Protein AF-A0A9Q7F8N1-F1 (afdb_monomer)

Nearest PDB structures (foldseek):
  8s5n-assembly1_M  TM=3.203E-01  e=2.160E+00  Homo sapiens
  1rr7-assembly1_A  TM=3.253E-01  e=6.322E+00  Muvirus mu

Radius of gyration: 14.94 Å; Cα contacts (8 Å, |Δi|>4): 74; chains: 1; bounding box: 40×26×37 Å

pLDDT: mean 81.51, std 12.5, range [52.47, 95.31]

Secondary structure (DSSP, 8-state):
-HHHHHH-TT--HHHHHHHHHHHHHHHHHH-GGGSTTHHHHHHHH-TTS---PPPHHHHHHHHHT--HHHHHHHHHHHHHS-HHHHHHT----

Solvent-accessible surface area (backbone atoms only — not comparable to full-atom values): 5407 Å² total; per-residue (Å²): 107,75,59,62,58,70,56,44,88,84,60,51,76,47,57,44,8,43,51,39,24,53,50,47,53,54,47,41,72,76,39,54,66,68,32,88,67,46,34,59,48,45,54,70,77,42,69,84,60,86,77,84,71,76,50,72,38,54,52,50,14,70,71,52,79,46,56,44,66,58,48,48,51,28,22,50,48,32,68,70,50,55,68,71,60,46,53,68,70,56,70,81,129

Mean predicted aligned error: 7.22 Å

Foldseek 3Di:
DLLVVLQDPPDDLLNNLQSLLVLVVVVCVVCVCLDPPNVVVCCVPVVVDPPPDDHSLRVSCVSRVHHSVSSVVSNVCSVPPDVVVSVVVPDDD

Sequence (93 aa):
MIDENLMRAELSASERAVQTARRKAIYLELHPETAAGVAGAIAKHFATDNLSTASFASETANATGKDERTVRRDAERGEKVIPEVMTMITTRA

Structure (mmCIF, N/CA/C/O backbone):
data_AF-A0A9Q7F8N1-F1
#
_entry.id   AF-A0A9Q7F8N1-F1
#
loop_
_atom_site.group_PDB
_atom_site.id
_atom_site.type_symbol
_atom_site.label_atom_id
_atom_site.label_alt_id
_atom_site.label_comp_id
_atom_site.label_asym_id
_atom_site.label_entity_id
_atom_site.label_seq_id
_atom_site.pdbx_PDB_ins_code
_atom_site.Cartn_x
_atom_site.Cartn_y
_atom_site.Cartn_z
_atom_site.occupancy
_atom_site.B_iso_or_equiv
_atom_site.auth_seq_id
_atom_site.auth_comp_id
_atom_site.auth_asym_id
_atom_site.auth_atom_id
_atom_site.pdbx_PDB_model_num
ATOM 1 N N . MET A 1 1 ? -14.565 1.965 -6.027 1.00 56.31 1 MET A N 1
ATOM 2 C CA . MET A 1 1 ? -13.114 1.743 -6.282 1.00 56.31 1 MET A CA 1
ATOM 3 C C . MET A 1 1 ? -12.456 1.181 -5.010 1.00 56.31 1 MET A C 1
ATOM 5 O O . MET A 1 1 ? -12.953 1.507 -3.939 1.00 56.31 1 MET A O 1
ATOM 9 N N . ILE A 1 2 ? -11.399 0.347 -5.054 1.00 59.44 2 ILE A N 1
ATOM 10 C CA . ILE A 1 2 ? -10.741 -0.151 -3.810 1.00 59.44 2 ILE A CA 1
ATOM 11 C C . ILE A 1 2 ? -10.125 1.007 -3.005 1.00 59.44 2 ILE A C 1
ATOM 13 O O . ILE A 1 2 ? -10.188 1.006 -1.779 1.00 59.44 2 ILE A O 1
ATOM 17 N N . ASP A 1 3 ? -9.628 2.035 -3.693 1.00 56.97 3 ASP A N 1
ATOM 18 C CA . ASP A 1 3 ? -9.087 3.254 -3.074 1.00 56.97 3 ASP A CA 1
ATOM 19 C C . ASP A 1 3 ? -10.111 4.065 -2.313 1.00 56.97 3 ASP A C 1
ATOM 21 O O . ASP A 1 3 ? -9.872 4.492 -1.191 1.00 56.97 3 ASP A O 1
ATOM 25 N N . GLU A 1 4 ? -11.286 4.220 -2.906 1.00 58.97 4 GLU A N 1
ATOM 26 C CA . GLU A 1 4 ? -12.415 4.893 -2.283 1.00 58.97 4 GLU A CA 1
ATOM 27 C C . GLU A 1 4 ? -12.854 4.165 -1.006 1.00 58.97 4 GLU A C 1
ATOM 29 O O . GLU A 1 4 ? -13.156 4.801 -0.001 1.00 58.97 4 GLU A O 1
ATOM 34 N N . ASN A 1 5 ? -12.799 2.827 -0.997 1.00 57.88 5 ASN A N 1
ATOM 35 C CA . ASN A 1 5 ? -13.032 2.058 0.220 1.00 57.88 5 ASN A CA 1
ATOM 36 C C . ASN A 1 5 ? -11.888 2.218 1.235 1.00 57.88 5 ASN A C 1
ATOM 38 O O . ASN A 1 5 ? -12.180 2.363 2.414 1.00 57.88 5 ASN A O 1
ATOM 42 N N . LEU A 1 6 ? -10.616 2.241 0.816 1.00 59.44 6 LEU A N 1
ATOM 43 C CA . LEU A 1 6 ? -9.444 2.458 1.688 1.00 59.44 6 LEU A CA 1
ATOM 44 C C . LEU A 1 6 ? -9.379 3.861 2.316 1.00 59.44 6 LEU A C 1
ATOM 46 O O . LEU A 1 6 ? -8.740 4.027 3.365 1.00 59.44 6 LEU A O 1
ATOM 50 N N . MET A 1 7 ? -10.006 4.844 1.666 1.00 62.66 7 MET A N 1
ATOM 51 C CA . MET A 1 7 ? -10.136 6.231 2.119 1.00 62.66 7 MET A CA 1
ATOM 52 C C . MET A 1 7 ? -11.351 6.473 3.028 1.00 62.66 7 MET A C 1
ATOM 54 O O . MET A 1 7 ? -11.415 7.515 3.679 1.00 62.66 7 MET A O 1
ATOM 58 N N . ARG A 1 8 ? -12.307 5.537 3.124 1.00 62.84 8 ARG A N 1
ATOM 59 C CA . ARG A 1 8 ? -13.454 5.681 4.036 1.00 62.84 8 ARG A CA 1
ATOM 60 C C . ARG A 1 8 ? -13.011 5.600 5.501 1.00 62.84 8 ARG A C 1
ATOM 62 O O . ARG A 1 8 ? -12.259 4.706 5.889 1.00 62.84 8 ARG A O 1
ATOM 69 N N . ALA A 1 9 ? -13.523 6.526 6.315 1.00 61.16 9 ALA A N 1
ATOM 70 C CA . ALA A 1 9 ? -13.163 6.693 7.727 1.00 61.16 9 ALA A CA 1
ATOM 71 C C . ALA A 1 9 ? -13.603 5.528 8.639 1.00 61.16 9 ALA 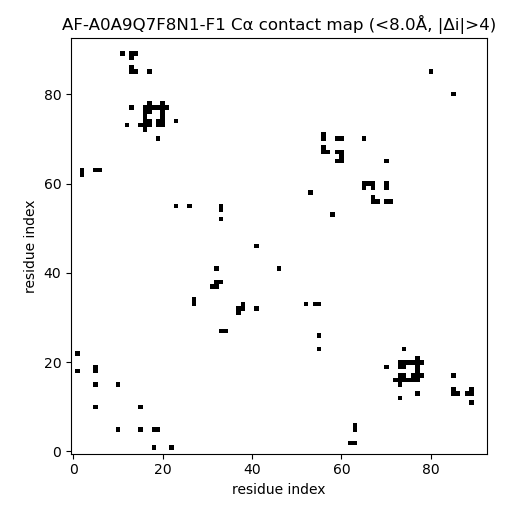A C 1
ATOM 73 O O . ALA A 1 9 ? -13.108 5.405 9.754 1.00 61.16 9 ALA A O 1
ATOM 74 N N . GLU A 1 10 ? -14.504 4.663 8.171 1.00 69.25 10 G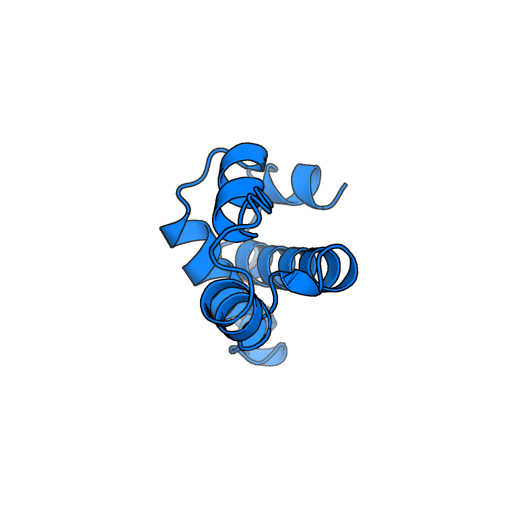LU A N 1
ATOM 75 C CA . GLU A 1 10 ? -15.172 3.640 8.990 1.00 69.25 10 GLU A CA 1
ATOM 76 C C . GLU A 1 10 ? -14.464 2.273 9.004 1.00 69.25 10 GLU A C 1
ATOM 78 O O . GLU A 1 10 ? -14.983 1.318 9.576 1.00 69.25 10 GLU A O 1
ATOM 83 N N . LEU A 1 11 ? -13.284 2.142 8.385 1.00 75.50 11 LEU A N 1
ATOM 84 C CA . LEU A 1 11 ? -12.551 0.873 8.392 1.00 75.50 11 LEU A CA 1
ATOM 85 C C . LEU A 1 11 ? -11.826 0.628 9.715 1.00 75.50 11 LEU A C 1
ATOM 87 O O . LEU A 1 11 ? -10.903 1.363 10.087 1.00 75.50 11 LEU A O 1
ATOM 91 N N . SER A 1 12 ? -12.134 -0.506 10.341 1.00 84.94 12 SER A N 1
ATOM 92 C CA . SER A 1 12 ? -11.289 -1.083 11.384 1.00 84.94 12 SER A CA 1
ATOM 93 C C . SER A 1 12 ? -9.883 -1.409 10.850 1.00 84.94 12 SER A C 1
ATOM 95 O O . SER A 1 12 ? -9.621 -1.478 9.642 1.00 84.94 12 SER A O 1
ATOM 97 N N . ALA A 1 13 ? -8.930 -1.616 11.762 1.00 85.25 13 ALA A N 1
ATOM 98 C CA . ALA A 1 13 ? -7.556 -1.946 11.385 1.00 85.25 13 ALA A CA 1
ATOM 99 C C . ALA A 1 13 ? -7.451 -3.272 10.604 1.00 85.25 13 ALA A C 1
ATOM 101 O O . ALA A 1 13 ? -6.618 -3.382 9.702 1.00 85.25 13 ALA A O 1
ATOM 102 N N . SER A 1 14 ? -8.298 -4.254 10.919 1.00 85.38 14 SER A N 1
ATOM 103 C CA . SER A 1 14 ? -8.358 -5.548 10.234 1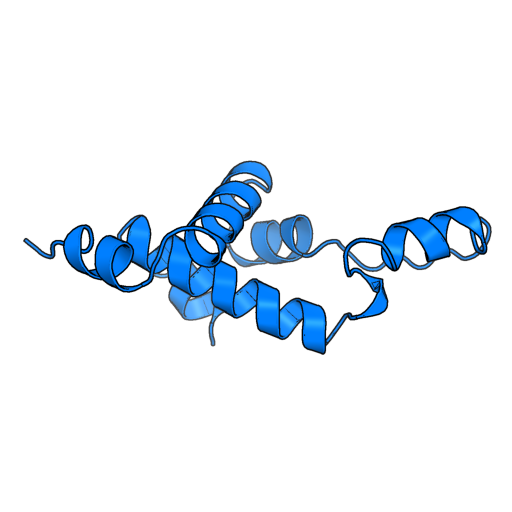.00 85.38 14 SER A CA 1
ATOM 104 C C . SER A 1 14 ? -8.954 -5.426 8.833 1.00 85.38 14 SER A C 1
ATOM 106 O O . SER A 1 14 ? -8.345 -5.905 7.877 1.00 85.38 14 SER A O 1
ATOM 108 N N . GLU A 1 15 ? -10.080 -4.725 8.672 1.00 85.00 15 GLU A N 1
ATOM 109 C CA . GLU A 1 15 ? -10.688 -4.503 7.351 1.00 85.00 15 GLU A CA 1
ATOM 110 C C . GLU A 1 15 ? -9.738 -3.727 6.426 1.00 85.00 15 GLU A C 1
ATOM 112 O O . GLU A 1 15 ? -9.607 -4.050 5.243 1.00 85.00 15 GLU A O 1
ATOM 117 N N . ARG A 1 16 ? -9.018 -2.733 6.964 1.00 88.94 16 ARG A N 1
ATOM 118 C CA . ARG A 1 16 ? -7.999 -1.998 6.206 1.00 88.94 16 ARG A CA 1
ATOM 119 C C . ARG A 1 16 ? -6.861 -2.907 5.750 1.00 88.94 16 ARG A C 1
ATOM 121 O O . ARG A 1 16 ? -6.458 -2.818 4.594 1.00 88.94 16 ARG A O 1
ATOM 128 N N . ALA A 1 17 ? -6.360 -3.781 6.617 1.00 90.31 17 ALA A N 1
ATOM 129 C CA . ALA A 1 17 ? -5.316 -4.737 6.258 1.00 90.31 17 ALA A CA 1
ATOM 130 C C . ALA A 1 17 ? -5.769 -5.698 5.145 1.00 90.31 17 ALA A C 1
ATOM 132 O O . ALA A 1 17 ? -5.074 -5.833 4.138 1.00 90.31 17 ALA A O 1
ATOM 133 N N . VAL A 1 18 ? -6.974 -6.272 5.257 1.00 88.62 18 VAL A N 1
ATOM 134 C CA . VAL A 1 18 ? -7.556 -7.148 4.222 1.00 88.62 18 VAL A CA 1
ATOM 135 C C . VAL A 1 18 ? -7.688 -6.418 2.882 1.00 88.62 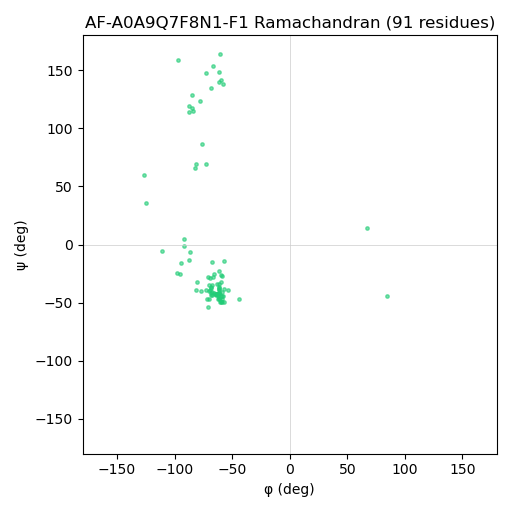18 VAL A C 1
ATOM 13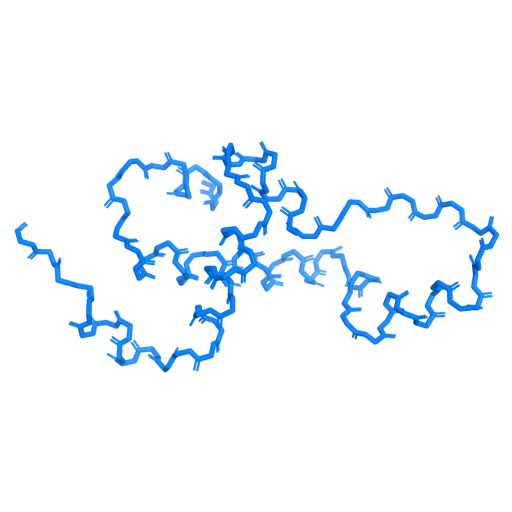7 O O . VAL A 1 18 ? -7.268 -6.931 1.844 1.00 88.62 18 VAL A O 1
ATOM 140 N N . GLN A 1 19 ? -8.223 -5.195 2.882 1.00 88.88 19 GLN A N 1
ATOM 141 C CA . GLN A 1 19 ? -8.364 -4.423 1.646 1.00 88.88 19 GLN A CA 1
ATOM 142 C C . GLN A 1 19 ? -7.021 -3.990 1.053 1.00 88.88 19 GLN A C 1
ATOM 144 O O . GLN A 1 19 ? -6.873 -3.981 -0.167 1.00 88.88 19 GLN A O 1
ATOM 149 N N . THR A 1 20 ? -6.030 -3.680 1.891 1.00 91.69 20 THR A N 1
ATOM 150 C CA . THR A 1 20 ? -4.685 -3.304 1.431 1.00 91.69 20 THR A CA 1
ATOM 151 C C . THR A 1 20 ? -3.979 -4.496 0.782 1.00 91.69 20 THR A C 1
ATOM 153 O O . THR A 1 20 ? -3.372 -4.339 -0.275 1.00 91.69 20 THR A O 1
ATOM 156 N N . ALA A 1 21 ? -4.113 -5.700 1.349 1.00 92.31 21 ALA A N 1
ATOM 157 C CA . ALA A 1 21 ? -3.609 -6.931 0.737 1.00 92.31 21 ALA A CA 1
ATOM 158 C C . ALA A 1 21 ? -4.299 -7.233 -0.604 1.00 92.31 21 ALA A C 1
ATOM 160 O O . ALA A 1 21 ? -3.627 -7.524 -1.592 1.00 92.31 21 ALA A O 1
ATOM 161 N N . ARG A 1 22 ? -5.627 -7.066 -0.688 1.00 91.69 22 ARG A N 1
ATOM 162 C CA . ARG A 1 22 ? -6.354 -7.212 -1.960 1.00 91.69 22 ARG A CA 1
ATOM 163 C C . ARG A 1 22 ? -5.895 -6.199 -3.011 1.00 91.69 22 ARG A C 1
ATOM 165 O O . ARG A 1 22 ? -5.719 -6.568 -4.169 1.00 91.69 22 ARG A O 1
ATOM 172 N N . ARG A 1 23 ? -5.677 -4.937 -2.620 1.00 92.62 23 ARG A N 1
ATOM 173 C CA . ARG A 1 23 ? -5.120 -3.909 -3.513 1.00 92.62 23 ARG A CA 1
ATOM 174 C C . ARG A 1 23 ? -3.746 -4.323 -4.033 1.00 92.62 23 ARG A C 1
ATOM 176 O O . ARG A 1 23 ? -3.491 -4.189 -5.222 1.00 92.62 23 ARG A O 1
ATOM 183 N N . LYS A 1 24 ? -2.887 -4.848 -3.154 1.00 93.50 24 LYS A N 1
ATOM 184 C CA . LYS A 1 24 ? -1.542 -5.310 -3.511 1.00 93.50 24 LYS A CA 1
ATOM 185 C C . LYS A 1 24 ? -1.569 -6.443 -4.531 1.00 93.50 24 LYS A C 1
ATOM 187 O O . LYS A 1 24 ? -0.782 -6.404 -5.469 1.00 93.50 24 LYS A O 1
ATOM 192 N N . ALA A 1 25 ? -2.479 -7.405 -4.382 1.00 92.75 25 ALA A N 1
ATOM 193 C CA . ALA A 1 25 ? -2.640 -8.488 -5.350 1.00 92.75 25 ALA A CA 1
ATOM 194 C C . ALA A 1 25 ? -2.965 -7.948 -6.755 1.00 92.75 25 ALA A C 1
ATOM 196 O O . ALA A 1 25 ? -2.261 -8.268 -7.705 1.00 92.75 25 ALA A O 1
ATOM 197 N N . ILE A 1 26 ? -3.944 -7.043 -6.864 1.00 92.50 26 ILE A N 1
ATOM 198 C CA . ILE A 1 26 ? -4.321 -6.413 -8.144 1.00 92.50 26 ILE A CA 1
ATOM 199 C C . ILE A 1 26 ? -3.173 -5.573 -8.709 1.00 92.50 26 ILE A C 1
ATOM 201 O O . ILE A 1 26 ? -2.880 -5.635 -9.897 1.00 92.50 26 ILE A O 1
ATOM 205 N N . TYR A 1 27 ? -2.494 -4.801 -7.861 1.00 92.50 27 TYR A N 1
ATOM 206 C CA . TYR A 1 27 ? -1.336 -4.022 -8.284 1.00 92.50 27 TYR A CA 1
ATOM 207 C C . TYR A 1 27 ? -0.236 -4.925 -8.868 1.00 92.50 27 TYR A C 1
ATOM 209 O O . TYR A 1 27 ? 0.342 -4.580 -9.888 1.00 92.50 27 TYR A O 1
ATOM 217 N N . LEU A 1 28 ? 0.034 -6.094 -8.276 1.00 93.38 28 LEU A N 1
ATOM 218 C CA . LEU A 1 28 ? 1.031 -7.037 -8.797 1.00 93.38 28 LEU A CA 1
ATOM 219 C C . LEU A 1 28 ? 0.587 -7.738 -10.090 1.00 93.38 28 LEU A C 1
ATOM 221 O O . LEU A 1 28 ? 1.443 -8.105 -10.889 1.00 93.38 28 LEU A O 1
ATOM 225 N N . GLU A 1 29 ? -0.718 -7.908 -10.313 1.00 92.75 29 GLU A N 1
ATOM 226 C CA . GLU A 1 29 ? -1.253 -8.370 -11.603 1.00 92.75 29 GLU A CA 1
ATOM 227 C C . GLU A 1 29 ? -1.060 -7.316 -12.706 1.00 92.75 29 GLU A C 1
ATOM 229 O O . GLU A 1 29 ? -0.758 -7.669 -13.844 1.00 92.75 29 GLU A O 1
ATOM 234 N N . LEU A 1 30 ? -1.204 -6.030 -12.368 1.00 90.88 30 LEU A N 1
ATOM 235 C CA . LEU A 1 30 ? -1.029 -4.907 -13.298 1.00 90.88 30 LEU A CA 1
ATOM 236 C C . LEU A 1 30 ? 0.442 -4.524 -13.520 1.00 90.88 30 LEU A C 1
ATOM 238 O O . LEU A 1 30 ? 0.796 -4.082 -14.611 1.00 90.88 30 LEU A O 1
ATOM 242 N N . HIS A 1 31 ? 1.280 -4.701 -12.498 1.00 90.44 31 HIS A N 1
ATOM 243 C CA . HIS A 1 31 ? 2.692 -4.316 -12.467 1.00 90.44 31 HIS A CA 1
ATOM 244 C C . HIS A 1 31 ? 3.590 -5.502 -12.079 1.00 90.44 31 HIS A C 1
ATOM 246 O O . HIS A 1 31 ? 4.295 -5.442 -11.056 1.00 90.44 31 HIS A O 1
ATOM 252 N N . PRO A 1 32 ? 3.581 -6.606 -12.849 1.00 91.25 32 PRO A N 1
ATOM 253 C CA . PRO A 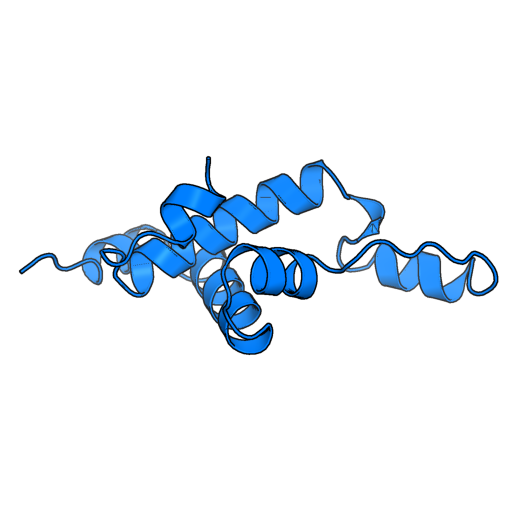1 32 ? 4.348 -7.808 -12.523 1.00 91.25 32 PRO A CA 1
ATOM 254 C C . PRO A 1 32 ? 5.860 -7.548 -12.432 1.00 91.25 32 PRO A C 1
ATOM 256 O O . PRO A 1 32 ? 6.561 -8.222 -11.677 1.00 91.25 32 PRO A O 1
ATOM 259 N N . GLU A 1 33 ? 6.373 -6.535 -13.133 1.00 89.06 33 GLU A N 1
ATOM 260 C CA . GLU A 1 33 ? 7.769 -6.093 -13.086 1.00 89.06 33 GLU A CA 1
ATOM 261 C C . GLU A 1 33 ? 8.204 -5.605 -11.698 1.00 89.06 33 GLU A C 1
ATOM 263 O O . GLU A 1 33 ? 9.386 -5.642 -11.357 1.00 89.06 33 GLU A O 1
ATOM 268 N N . THR A 1 34 ? 7.246 -5.190 -10.868 1.00 90.19 34 THR A N 1
ATOM 269 C CA . THR A 1 34 ? 7.502 -4.686 -9.514 1.00 90.19 34 THR A CA 1
ATOM 270 C C . THR A 1 34 ? 7.438 -5.778 -8.442 1.00 90.19 34 THR A C 1
ATOM 272 O O . THR A 1 34 ? 7.695 -5.512 -7.264 1.00 90.19 34 THR A O 1
ATOM 275 N N . ALA A 1 35 ? 7.138 -7.023 -8.832 1.00 89.31 35 ALA A N 1
ATOM 276 C CA . ALA A 1 35 ? 7.113 -8.160 -7.925 1.00 89.31 35 ALA A CA 1
ATOM 277 C C . ALA A 1 35 ? 8.490 -8.420 -7.292 1.00 89.31 35 ALA A C 1
ATOM 279 O O . ALA A 1 35 ? 9.550 -8.213 -7.896 1.00 89.31 35 ALA A O 1
ATOM 280 N N . ALA A 1 36 ? 8.481 -8.923 -6.055 1.00 85.88 36 ALA A N 1
ATOM 281 C CA . ALA A 1 36 ? 9.705 -9.314 -5.366 1.00 85.88 36 ALA A CA 1
ATOM 282 C C . ALA A 1 36 ? 10.465 -10.381 -6.177 1.00 85.88 36 ALA A C 1
ATOM 284 O O . ALA A 1 36 ? 9.870 -11.297 -6.738 1.00 85.88 36 ALA A O 1
ATOM 285 N N . GLY A 1 37 ? 11.790 -10.254 -6.256 1.00 85.50 37 GLY A N 1
ATOM 286 C CA . GLY A 1 37 ? 12.634 -11.107 -7.101 1.00 85.50 37 GLY A CA 1
ATOM 287 C C . GLY A 1 37 ? 12.723 -10.629 -8.554 1.00 85.50 37 GLY A C 1
ATOM 288 O O . GLY A 1 37 ? 13.833 -10.529 -9.071 1.00 85.50 37 GLY A O 1
ATOM 289 N N . VAL A 1 38 ? 11.603 -10.232 -9.169 1.00 85.62 38 VAL A N 1
ATOM 290 C CA . VAL A 1 38 ? 11.576 -9.673 -10.535 1.00 85.62 38 VAL A CA 1
ATOM 291 C C . VAL A 1 38 ? 12.187 -8.277 -10.554 1.00 85.62 38 VAL A C 1
ATOM 293 O O . VAL A 1 38 ? 13.173 -8.058 -11.250 1.00 85.62 38 VAL A O 1
ATOM 296 N N . ALA A 1 39 ? 11.702 -7.369 -9.705 1.00 84.25 39 ALA A N 1
ATOM 297 C CA . ALA A 1 39 ? 12.229 -6.007 -9.610 1.00 84.25 39 ALA A CA 1
ATOM 298 C C . ALA A 1 39 ? 13.735 -5.991 -9.292 1.00 84.25 39 ALA A C 1
ATOM 300 O O . ALA A 1 39 ? 14.499 -5.207 -9.848 1.00 84.25 39 ALA A O 1
ATOM 301 N N . GLY A 1 40 ? 14.182 -6.907 -8.425 1.00 82.50 40 GLY A N 1
ATOM 302 C CA . GLY A 1 40 ? 15.597 -7.060 -8.087 1.00 82.50 40 GLY A CA 1
ATOM 303 C C . GLY A 1 40 ? 16.440 -7.593 -9.248 1.00 82.50 40 GLY A C 1
ATOM 304 O O . GLY A 1 40 ? 17.580 -7.166 -9.413 1.00 82.50 40 GLY A O 1
ATOM 305 N N . ALA A 1 41 ? 15.899 -8.507 -10.057 1.00 84.81 41 ALA A N 1
ATOM 306 C CA . ALA A 1 41 ? 16.558 -8.978 -11.271 1.00 84.81 41 ALA A CA 1
ATOM 307 C C . ALA A 1 41 ? 16.625 -7.869 -12.331 1.00 84.81 41 ALA A C 1
ATOM 309 O O . ALA A 1 41 ? 17.689 -7.651 -12.908 1.00 84.81 41 ALA A O 1
ATOM 310 N N . ILE A 1 42 ? 15.536 -7.117 -12.523 1.00 81.81 42 ILE A N 1
ATOM 311 C CA . ILE A 1 42 ? 15.489 -5.987 -13.457 1.00 81.81 42 ILE A CA 1
ATOM 312 C C . ILE A 1 42 ? 16.527 -4.934 -13.066 1.00 81.81 42 ILE A C 1
ATOM 314 O O . ILE A 1 42 ? 17.364 -4.576 -13.887 1.00 81.81 42 ILE A O 1
ATOM 318 N N . ALA A 1 43 ? 16.564 -4.522 -11.797 1.00 80.81 43 ALA A N 1
ATOM 319 C CA . ALA A 1 43 ? 17.537 -3.544 -11.314 1.00 80.81 43 ALA A CA 1
ATOM 320 C C . ALA A 1 43 ? 18.997 -4.000 -11.491 1.00 80.81 43 ALA A C 1
ATOM 322 O O . ALA A 1 43 ? 19.879 -3.175 -11.708 1.00 80.81 43 ALA A O 1
ATOM 323 N N . LYS A 1 44 ? 19.269 -5.309 -11.405 1.00 82.44 44 LYS A N 1
ATOM 324 C CA . LYS A 1 44 ? 20.615 -5.869 -11.605 1.00 82.44 44 LYS A CA 1
ATOM 325 C C . LYS A 1 44 ? 21.023 -5.948 -13.074 1.00 82.44 44 LYS A C 1
ATOM 327 O O . LYS A 1 44 ? 22.188 -5.715 -13.380 1.00 82.44 44 LYS A O 1
ATOM 332 N N . HIS A 1 45 ? 20.102 -6.322 -13.961 1.00 82.00 45 HIS A N 1
ATOM 333 C CA . HIS A 1 45 ? 20.407 -6.600 -15.369 1.00 82.00 45 HIS A CA 1
ATOM 334 C C . HIS A 1 45 ? 20.173 -5.406 -16.301 1.00 82.00 45 HIS A C 1
ATOM 336 O O . HIS A 1 45 ? 20.832 -5.312 -17.330 1.00 82.00 45 HIS A O 1
ATOM 342 N N . PHE A 1 46 ? 19.288 -4.484 -15.923 1.00 75.00 46 PHE A N 1
ATOM 343 C CA . PHE A 1 46 ? 18.855 -3.341 -16.727 1.00 75.00 46 PHE A CA 1
ATOM 344 C C . PHE A 1 46 ? 19.058 -2.020 -15.972 1.00 75.00 46 PHE A C 1
ATOM 346 O O . PHE A 1 46 ? 18.265 -1.096 -16.099 1.00 75.00 46 PHE A O 1
ATOM 353 N N . ALA A 1 47 ? 20.132 -1.909 -15.179 1.00 65.19 47 ALA A N 1
ATOM 354 C CA . ALA A 1 47 ? 20.418 -0.750 -14.319 1.00 65.19 47 ALA A CA 1
ATOM 355 C C . ALA A 1 47 ? 20.504 0.604 -15.063 1.00 65.19 47 ALA A C 1
ATOM 357 O O . ALA A 1 47 ? 20.528 1.655 -14.428 1.00 65.19 47 ALA A O 1
ATOM 358 N N . THR A 1 48 ? 20.598 0.583 -16.396 1.00 64.62 48 THR A N 1
ATOM 359 C CA . THR A 1 48 ? 20.663 1.764 -17.270 1.00 64.62 48 THR A CA 1
ATOM 360 C C . THR A 1 48 ? 19.294 2.181 -17.823 1.00 64.62 48 T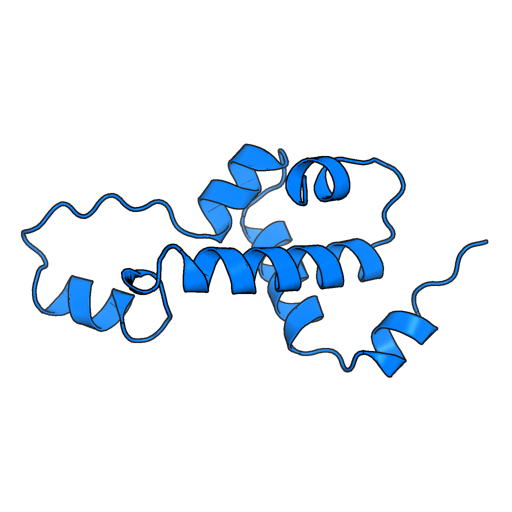HR A C 1
ATOM 362 O O . THR A 1 48 ? 19.160 3.309 -18.292 1.00 64.62 48 THR A O 1
ATOM 365 N N . ASP A 1 49 ? 18.280 1.311 -17.746 1.00 63.03 49 ASP A N 1
ATOM 366 C CA . ASP A 1 49 ? 16.911 1.629 -18.149 1.00 63.03 49 ASP A CA 1
ATOM 367 C C . ASP A 1 49 ? 16.174 2.310 -16.991 1.00 63.03 49 ASP A C 1
ATOM 369 O O . ASP A 1 49 ? 15.953 1.732 -15.926 1.00 63.03 49 ASP A O 1
ATOM 373 N N . ASN A 1 50 ? 15.759 3.560 -17.208 1.00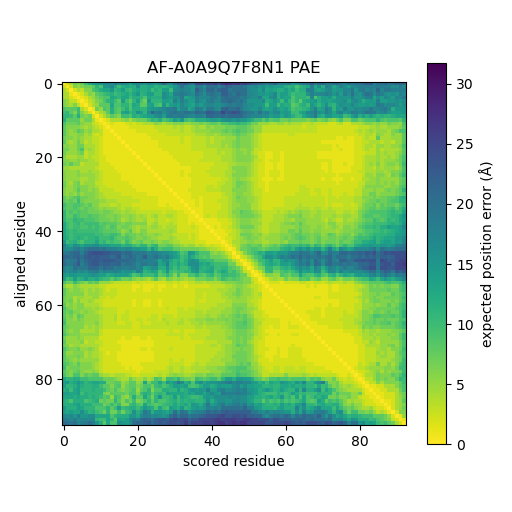 55.84 50 ASN A N 1
ATOM 374 C CA . ASN A 1 50 ? 14.896 4.304 -16.289 1.00 55.84 50 ASN A CA 1
ATOM 375 C C . ASN A 1 50 ? 13.456 3.754 -16.334 1.00 55.84 50 ASN A C 1
ATOM 377 O O . ASN A 1 50 ? 12.539 4.424 -16.811 1.00 55.84 50 ASN A O 1
ATOM 381 N N . LEU A 1 51 ? 13.227 2.541 -15.824 1.00 59.69 51 LEU A N 1
ATOM 382 C CA . LEU A 1 51 ? 11.876 2.077 -15.502 1.00 59.69 51 LEU A CA 1
ATOM 383 C C . LEU A 1 51 ? 11.420 2.754 -14.201 1.00 59.69 51 LEU A C 1
ATOM 385 O O . LEU A 1 51 ? 11.592 2.234 -13.101 1.00 59.69 51 LEU A O 1
ATOM 389 N N . SER A 1 52 ? 10.851 3.953 -14.321 1.00 58.12 52 SER A N 1
ATOM 390 C CA . SER A 1 52 ? 10.235 4.659 -13.194 1.00 58.12 52 SER A CA 1
ATOM 391 C C . SER A 1 52 ? 8.805 4.159 -12.957 1.00 58.12 52 SER A C 1
ATOM 393 O O . SER A 1 52 ? 7.847 4.915 -13.125 1.00 58.12 52 SER A O 1
ATOM 395 N N . THR A 1 53 ? 8.642 2.897 -12.556 1.00 66.94 53 THR A N 1
ATOM 396 C CA . THR A 1 53 ? 7.365 2.421 -11.999 1.00 66.94 53 THR A CA 1
ATOM 397 C C . THR A 1 53 ? 7.367 2.692 -10.493 1.00 66.94 53 THR A C 1
ATOM 399 O O . THR A 1 53 ? 8.244 2.214 -9.770 1.00 66.94 53 THR A O 1
ATOM 402 N N . ALA A 1 54 ? 6.417 3.494 -10.001 1.00 78.69 54 ALA A N 1
ATOM 403 C CA . ALA A 1 54 ? 6.279 3.747 -8.567 1.00 78.69 54 ALA A CA 1
ATOM 404 C C . ALA A 1 54 ? 5.982 2.432 -7.834 1.00 78.69 54 ALA A C 1
ATOM 406 O O . ALA A 1 54 ? 5.215 1.619 -8.328 1.00 78.69 54 ALA A O 1
ATOM 407 N N . SER A 1 55 ? 6.574 2.209 -6.658 1.00 89.75 55 SER A N 1
ATOM 408 C CA . SER A 1 55 ? 6.294 0.986 -5.895 1.00 89.75 55 SER A CA 1
ATOM 409 C C . SER A 1 55 ? 4.847 0.954 -5.390 1.00 89.75 55 SER A C 1
ATOM 411 O O . SER A 1 55 ? 4.283 2.004 -5.074 1.00 89.75 55 SER A O 1
ATOM 413 N N . PHE A 1 56 ? 4.295 -0.249 -5.178 1.00 92.94 56 PHE A N 1
ATOM 414 C CA . PHE A 1 56 ? 2.975 -0.450 -4.558 1.00 92.94 56 PHE A CA 1
ATOM 415 C C . PHE A 1 56 ? 2.751 0.437 -3.325 1.00 92.94 56 PHE A C 1
ATOM 417 O O . PHE A 1 56 ? 1.688 1.040 -3.157 1.00 92.94 56 PHE A O 1
ATOM 424 N N . ALA A 1 57 ? 3.750 0.481 -2.437 1.00 93.38 57 ALA A N 1
ATOM 425 C CA . ALA A 1 57 ? 3.656 1.211 -1.182 1.00 93.38 57 ALA A CA 1
ATOM 426 C C . ALA A 1 57 ? 3.548 2.718 -1.424 1.00 93.38 57 ALA A C 1
ATOM 428 O O . ALA A 1 57 ? 2.733 3.365 -0.774 1.00 93.38 57 ALA A O 1
ATOM 429 N N . SER A 1 58 ? 4.325 3.239 -2.374 1.00 92.38 58 SER A N 1
ATOM 430 C CA . SER A 1 58 ? 4.342 4.655 -2.734 1.00 92.38 58 SER A CA 1
ATOM 431 C C . SER A 1 58 ? 3.055 5.078 -3.436 1.00 92.38 58 SER A C 1
ATOM 433 O O . SER A 1 58 ? 2.413 6.046 -3.037 1.00 92.38 58 SER A O 1
ATOM 435 N N . GLU A 1 59 ? 2.602 4.300 -4.422 1.00 91.56 59 GLU A N 1
ATOM 436 C CA . GLU A 1 59 ? 1.357 4.584 -5.137 1.00 91.56 59 GLU A CA 1
ATOM 437 C C . GLU A 1 59 ? 0.149 4.554 -4.190 1.00 91.56 59 GLU A C 1
ATOM 439 O O . GLU A 1 59 ? -0.670 5.471 -4.176 1.00 91.56 59 GLU A O 1
ATOM 444 N N . THR A 1 60 ? 0.069 3.535 -3.332 1.00 90.94 60 THR A N 1
ATOM 445 C CA . THR A 1 60 ? -1.033 3.403 -2.372 1.00 90.94 60 THR A CA 1
ATOM 446 C C . THR A 1 60 ? -0.959 4.465 -1.272 1.00 90.94 60 THR A C 1
ATOM 448 O O . THR A 1 60 ? -1.998 4.948 -0.824 1.00 90.94 60 THR A O 1
ATOM 451 N N . ALA A 1 61 ? 0.240 4.861 -0.833 1.00 91.44 61 ALA A N 1
ATOM 452 C CA . ALA A 1 61 ? 0.426 5.968 0.105 1.00 91.44 61 ALA A CA 1
ATOM 453 C C . ALA A 1 61 ? -0.115 7.278 -0.481 1.00 91.44 61 ALA A C 1
ATOM 455 O O . ALA A 1 61 ? -0.949 7.930 0.147 1.00 91.44 61 ALA A O 1
ATOM 456 N N . ASN A 1 62 ? 0.265 7.593 -1.721 1.00 89.81 62 ASN A N 1
ATOM 457 C CA . ASN A 1 62 ? -0.217 8.770 -2.443 1.00 89.81 62 ASN A CA 1
ATOM 458 C C . ASN A 1 62 ? -1.738 8.736 -2.646 1.00 89.81 62 ASN A C 1
ATOM 460 O O . ASN A 1 62 ? -2.407 9.742 -2.429 1.00 89.81 62 ASN A O 1
ATOM 464 N N . ALA A 1 63 ? -2.295 7.575 -3.000 1.00 87.12 63 ALA A N 1
ATOM 465 C CA . ALA A 1 63 ? -3.731 7.413 -3.216 1.00 87.12 63 ALA A CA 1
ATOM 466 C C . ALA A 1 63 ? -4.560 7.513 -1.924 1.00 87.12 63 ALA A C 1
ATOM 468 O O . ALA A 1 63 ? -5.722 7.900 -1.977 1.00 87.12 63 ALA A O 1
ATOM 469 N N . THR A 1 64 ? -3.995 7.148 -0.768 1.00 85.75 64 THR A N 1
ATOM 470 C CA . THR A 1 64 ? -4.740 7.052 0.504 1.00 85.75 64 THR A CA 1
ATOM 471 C C . THR A 1 64 ? -4.370 8.114 1.539 1.00 85.75 64 THR A C 1
ATOM 473 O O . THR A 1 64 ? -4.986 8.152 2.604 1.00 85.75 64 THR A O 1
ATOM 476 N N . GLY A 1 65 ? -3.358 8.945 1.270 1.00 88.06 65 GLY A N 1
ATOM 477 C CA . GLY A 1 65 ? -2.827 9.937 2.213 1.00 88.06 65 GLY A CA 1
ATOM 478 C C . GLY A 1 65 ? -2.122 9.334 3.436 1.00 88.06 65 GLY A C 1
ATOM 479 O O . GLY A 1 65 ? -1.902 10.030 4.425 1.00 88.06 65 GLY A O 1
ATOM 480 N N . LYS A 1 66 ? -1.799 8.035 3.404 1.00 88.69 66 LYS A N 1
ATOM 481 C CA . LYS A 1 66 ? -1.109 7.315 4.487 1.00 88.69 66 LYS A CA 1
ATOM 482 C C . LYS A 1 66 ? 0.384 7.238 4.210 1.00 88.69 66 LYS A C 1
ATOM 484 O O . LYS A 1 66 ? 0.814 7.305 3.067 1.00 88.69 66 LYS A O 1
ATOM 489 N N . ASP A 1 67 ? 1.181 7.025 5.250 1.00 93.19 67 ASP A N 1
ATOM 490 C CA . ASP A 1 67 ? 2.608 6.779 5.073 1.00 93.19 67 ASP A CA 1
ATOM 491 C C . ASP A 1 67 ? 2.877 5.372 4.501 1.00 93.19 67 ASP A C 1
ATOM 493 O O . ASP A 1 67 ? 2.184 4.394 4.807 1.00 93.19 67 ASP A O 1
ATOM 497 N N . GLU A 1 68 ? 3.941 5.243 3.705 1.00 94.81 68 GLU A N 1
ATOM 498 C CA . GLU A 1 68 ? 4.319 3.975 3.065 1.00 94.81 68 GLU A CA 1
ATOM 499 C C . GLU A 1 68 ? 4.583 2.839 4.069 1.00 94.81 68 GLU A C 1
ATOM 501 O O . GLU A 1 68 ? 4.441 1.655 3.743 1.00 94.81 68 GLU A O 1
ATOM 506 N N . ARG A 1 69 ? 4.997 3.163 5.303 1.00 95.31 69 ARG A N 1
ATOM 507 C CA . ARG A 1 69 ? 5.249 2.160 6.346 1.00 95.31 69 ARG A CA 1
ATOM 508 C C . ARG A 1 69 ? 3.937 1.582 6.870 1.00 95.31 69 ARG A C 1
ATOM 510 O O . ARG A 1 69 ? 3.879 0.371 7.095 1.00 95.31 69 ARG A O 1
ATOM 517 N N . THR A 1 70 ? 2.902 2.398 7.035 1.00 93.62 70 THR A N 1
ATOM 518 C CA . THR A 1 70 ? 1.545 1.952 7.367 1.00 93.62 70 THR A CA 1
ATOM 519 C C . THR A 1 70 ? 0.985 1.065 6.264 1.00 93.62 70 THR A C 1
ATOM 521 O O . THR A 1 70 ? 0.541 -0.043 6.561 1.00 93.62 70 THR A O 1
ATOM 524 N N . VAL A 1 71 ? 1.115 1.471 4.997 1.00 94.00 71 VAL A N 1
ATOM 525 C CA . VAL A 1 71 ? 0.679 0.660 3.847 1.00 94.00 71 VAL A CA 1
ATOM 526 C C . VAL A 1 71 ? 1.349 -0.715 3.845 1.00 94.00 71 VAL A C 1
ATOM 528 O O . VAL A 1 71 ? 0.667 -1.734 3.753 1.00 94.00 71 VAL A O 1
ATOM 531 N N . ARG A 1 72 ? 2.680 -0.774 4.002 1.00 94.62 72 ARG A N 1
ATOM 532 C CA . ARG A 1 72 ? 3.407 -2.055 4.047 1.00 94.62 72 ARG A CA 1
ATOM 533 C C . ARG A 1 72 ? 2.941 -2.951 5.187 1.00 94.62 72 ARG A C 1
ATOM 535 O O . ARG A 1 72 ? 2.748 -4.141 4.972 1.00 94.62 72 ARG A O 1
ATOM 542 N N . ARG A 1 73 ? 2.749 -2.389 6.383 1.00 94.81 73 ARG A N 1
ATOM 543 C CA . ARG A 1 73 ? 2.285 -3.146 7.555 1.00 94.81 73 ARG A CA 1
ATOM 544 C C . ARG A 1 73 ? 0.878 -3.696 7.364 1.00 94.81 73 ARG A C 1
ATOM 546 O O . ARG A 1 73 ? 0.625 -4.836 7.738 1.00 94.81 73 ARG A O 1
ATOM 553 N N . ASP A 1 74 ? -0.028 -2.898 6.814 1.00 93.25 74 ASP A N 1
ATOM 554 C CA . ASP A 1 74 ? -1.407 -3.320 6.581 1.00 93.25 74 ASP A CA 1
ATOM 555 C C . ASP A 1 74 ? -1.471 -4.396 5.488 1.00 93.25 74 ASP A C 1
ATOM 557 O O . ASP A 1 74 ? -2.136 -5.411 5.687 1.00 93.25 74 ASP A O 1
ATOM 561 N N . ALA A 1 75 ? -0.701 -4.247 4.403 1.00 93.69 75 ALA A N 1
ATOM 562 C CA . ALA A 1 75 ? -0.553 -5.284 3.382 1.00 93.69 75 ALA A CA 1
ATOM 563 C C . ALA A 1 75 ? 0.010 -6.590 3.965 1.00 93.69 75 ALA A C 1
ATOM 565 O O . ALA A 1 75 ? -0.554 -7.657 3.750 1.00 93.69 75 ALA A O 1
ATOM 566 N N . GLU A 1 76 ? 1.091 -6.509 4.745 1.00 93.44 76 GLU A N 1
ATOM 567 C CA . GLU A 1 76 ? 1.737 -7.679 5.342 1.00 93.44 76 GLU A CA 1
ATOM 568 C C . GLU A 1 76 ? 0.809 -8.422 6.310 1.00 93.44 76 GLU A C 1
ATOM 570 O O . GLU A 1 76 ? 0.739 -9.649 6.277 1.00 93.44 76 GLU A O 1
ATOM 575 N N . ARG A 1 77 ? 0.059 -7.697 7.151 1.00 91.88 77 ARG A N 1
ATOM 576 C CA . ARG A 1 77 ? -0.937 -8.317 8.036 1.00 91.88 77 ARG A CA 1
ATOM 577 C C . ARG A 1 77 ? -2.076 -8.953 7.242 1.00 91.88 77 ARG A C 1
ATOM 579 O O . ARG A 1 77 ? -2.478 -10.058 7.577 1.00 91.88 77 ARG A O 1
ATOM 586 N N . GLY A 1 78 ? -2.572 -8.287 6.201 1.00 90.31 78 GLY A N 1
ATOM 587 C CA . GLY A 1 78 ? -3.640 -8.829 5.361 1.00 90.31 78 GLY A CA 1
ATOM 588 C C . GLY A 1 78 ? -3.225 -10.059 4.545 1.00 90.31 78 GLY A C 1
ATOM 589 O O . GLY A 1 78 ? -4.073 -10.893 4.257 1.00 90.31 78 GLY A O 1
ATOM 590 N N . GLU A 1 79 ? -1.940 -10.194 4.201 1.00 90.44 79 GLU A N 1
ATOM 591 C CA . GLU A 1 79 ? -1.396 -11.374 3.510 1.00 90.44 79 GLU A CA 1
ATOM 592 C C . GLU A 1 79 ? -1.095 -12.541 4.458 1.00 90.44 79 GLU A C 1
ATOM 594 O O . GLU A 1 79 ? -1.287 -13.697 4.089 1.00 90.44 79 GLU A O 1
ATOM 599 N N . LYS A 1 80 ? -0.569 -12.258 5.658 1.00 89.50 80 LYS A N 1
ATOM 600 C CA . LYS A 1 80 ? -0.014 -13.291 6.551 1.00 89.50 80 LYS A CA 1
ATOM 601 C C . LYS A 1 80 ? -0.967 -13.764 7.642 1.00 89.50 80 LYS A C 1
ATOM 603 O O . LYS A 1 80 ? -0.775 -14.859 8.165 1.00 89.50 80 LYS A O 1
ATOM 608 N N . VAL A 1 81 ? -1.944 -12.952 8.041 1.00 84.56 81 VAL A N 1
ATOM 609 C CA . VAL A 1 81 ? -2.909 -13.353 9.071 1.00 84.56 81 VAL A CA 1
ATOM 610 C C . VAL A 1 81 ? -4.030 -14.146 8.410 1.00 84.56 81 VAL A C 1
ATOM 612 O O . VAL A 1 81 ? -4.619 -13.697 7.429 1.00 84.56 81 VAL A O 1
ATOM 615 N N . ILE A 1 82 ? -4.331 -15.328 8.955 1.00 77.19 82 ILE A N 1
ATOM 616 C CA . ILE A 1 82 ? -5.379 -16.187 8.403 1.00 77.19 82 ILE A CA 1
ATOM 617 C C . ILE A 1 82 ? -6.742 -15.471 8.420 1.00 77.19 82 ILE A C 1
ATOM 619 O O . ILE A 1 82 ? -7.046 -14.771 9.396 1.00 77.19 82 ILE A O 1
ATOM 623 N N . PRO A 1 83 ? -7.582 -15.651 7.381 1.00 73.06 83 PRO A N 1
ATOM 624 C CA . PRO A 1 83 ? -8.855 -14.943 7.264 1.00 73.06 83 PRO A CA 1
ATOM 625 C C . PRO A 1 83 ? -9.746 -15.087 8.501 1.00 73.06 83 PRO A C 1
ATOM 627 O O . PRO A 1 83 ? -10.328 -14.107 8.949 1.00 73.06 83 PRO A O 1
ATOM 630 N N . GLU A 1 84 ? -9.776 -16.277 9.106 1.00 71.00 84 GLU A N 1
ATOM 631 C CA . GLU A 1 84 ? -10.569 -16.576 10.305 1.00 71.00 84 GLU A CA 1
ATOM 632 C C . GLU A 1 84 ? -10.212 -15.666 11.490 1.00 71.00 84 GLU A C 1
ATOM 634 O O . GLU A 1 84 ? -11.098 -15.106 12.134 1.00 71.00 84 GLU A O 1
ATOM 639 N N . VAL A 1 85 ? -8.918 -15.442 11.742 1.00 74.25 85 VAL A N 1
ATOM 640 C CA . VAL A 1 85 ? -8.446 -14.550 12.814 1.00 74.25 85 VAL A CA 1
ATOM 641 C C . VAL A 1 85 ? -8.762 -13.096 12.480 1.00 74.25 85 VAL A C 1
ATOM 643 O O . VAL A 1 85 ? -9.187 -12.352 13.361 1.00 74.25 85 VAL A O 1
ATOM 646 N N . MET A 1 86 ? -8.614 -12.693 11.214 1.00 73.88 86 MET A N 1
ATOM 647 C CA . MET A 1 86 ? -8.978 -11.343 10.773 1.00 73.88 86 MET A CA 1
ATOM 648 C C . MET A 1 86 ? -10.472 -11.072 10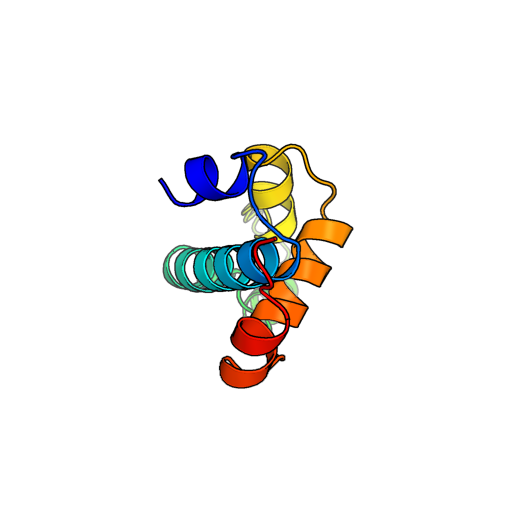.965 1.00 73.88 86 MET A C 1
ATOM 650 O O . MET A 1 86 ? -10.839 -9.977 11.389 1.00 73.88 86 MET A O 1
ATOM 654 N N . THR A 1 87 ? -11.332 -12.060 10.714 1.00 72.94 87 THR A N 1
ATOM 655 C CA . THR A 1 87 ? -12.773 -11.960 10.969 1.00 72.94 87 THR A CA 1
ATOM 656 C C . THR A 1 87 ? -13.078 -11.882 12.464 1.00 72.94 87 THR A C 1
ATOM 658 O O . THR A 1 87 ? -13.859 -11.023 12.860 1.00 72.94 87 THR A O 1
ATOM 661 N N . MET A 1 88 ? -12.426 -12.692 13.308 1.00 75.38 88 MET A N 1
ATOM 662 C CA . MET A 1 88 ? -12.639 -12.669 14.765 1.00 75.38 88 MET A CA 1
ATOM 663 C C . MET A 1 88 ? -12.290 -11.325 15.416 1.00 75.38 88 MET A C 1
ATOM 665 O O . MET A 1 88 ? -12.979 -10.900 16.336 1.00 75.38 88 MET A O 1
ATOM 669 N N . ILE A 1 89 ? -11.229 -10.655 14.954 1.00 77.62 89 ILE A N 1
ATOM 670 C CA . ILE A 1 89 ? -10.808 -9.349 15.495 1.00 77.62 89 ILE A CA 1
ATOM 671 C C . ILE A 1 89 ? -11.525 -8.164 14.834 1.00 77.62 89 ILE A C 1
ATOM 673 O O . ILE A 1 89 ? -11.352 -7.022 15.262 1.00 77.62 89 ILE A O 1
ATOM 677 N N . THR A 1 90 ? -12.325 -8.416 13.793 1.00 73.69 90 THR A N 1
ATOM 678 C CA . THR A 1 90 ? -13.204 -7.411 13.185 1.00 73.69 90 THR A CA 1
ATOM 679 C C . THR A 1 90 ? -14.474 -7.302 14.028 1.00 73.69 90 THR A C 1
ATOM 681 O O . THR A 1 90 ? -15.555 -7.725 13.630 1.00 73.69 90 THR A O 1
ATOM 684 N N . THR A 1 91 ? -14.345 -6.764 15.239 1.00 63.06 91 THR A N 1
ATOM 685 C CA . THR A 1 91 ? -15.493 -6.501 16.109 1.00 63.06 91 THR A CA 1
ATOM 686 C C . THR A 1 91 ? -16.101 -5.157 15.728 1.00 63.06 91 THR A C 1
ATOM 688 O O . THR A 1 91 ? -15.465 -4.118 15.901 1.00 63.06 91 THR A O 1
ATOM 691 N N . ARG A 1 92 ? -17.336 -5.162 15.219 1.00 59.03 92 ARG A N 1
ATOM 692 C CA . ARG A 1 92 ? -18.173 -3.956 15.171 1.00 59.03 92 ARG A CA 1
ATOM 693 C C . ARG A 1 92 ? -18.925 -3.868 16.495 1.00 59.03 92 ARG A C 1
ATOM 695 O O . ARG A 1 92 ? -19.697 -4.774 16.803 1.00 59.03 92 ARG A O 1
ATOM 702 N N . ALA A 1 93 ? -18.619 -2.841 17.283 1.00 52.47 93 ALA A N 1
ATOM 703 C CA . ALA A 1 93 ? -19.445 -2.427 18.414 1.00 52.47 93 ALA A CA 1
ATOM 704 C C . ALA A 1 93 ? -20.621 -1.586 17.907 1.00 52.47 93 ALA A C 1
ATOM 706 O O . ALA A 1 93 ? -20.411 -0.850 16.914 1.00 52.47 93 ALA A O 1
#